Protein AF-A0A3C1CF99-F1 (afdb_monomer_lite)

Sequence (96 aa):
PGDLVLETPATLTTAAPYELSERLRASVVVLGPLLARAGEAAIPLPGGDDFGSRPIDIHLNGLGSMGVEFATVHGNVEGRVPGSPPRLVGSRLVLE

Structure (mmCIF, N/CA/C/O backbone):
data_AF-A0A3C1CF99-F1
#
_entry.id   AF-A0A3C1CF99-F1
#
loop_
_atom_site.group_PDB
_atom_site.id
_atom_site.type_symbol
_atom_site.label_atom_id
_atom_site.label_alt_id
_atom_site.label_comp_id
_atom_site.label_asym_id
_atom_site.label_entity_id
_atom_site.label_seq_id
_atom_site.pdbx_PDB_ins_code
_atom_site.Cartn_x
_atom_site.Cartn_y
_atom_site.Cartn_z
_atom_site.occupancy
_atom_site.B_iso_or_equiv
_atom_site.auth_seq_id
_atom_site.auth_comp_id
_atom_site.auth_asym_id
_atom_site.auth_atom_id
_atom_site.pdbx_PDB_model_num
ATOM 1 N N . PRO A 1 1 ? -11.913 -4.062 35.761 1.00 65.00 1 PRO A N 1
ATOM 2 C CA . PRO A 1 1 ? -11.846 -4.213 34.286 1.00 65.00 1 PRO A CA 1
ATOM 3 C C . PRO A 1 1 ? -12.611 -3.060 33.629 1.00 65.00 1 PRO A C 1
ATOM 5 O O . PRO A 1 1 ? -13.708 -2.762 34.085 1.00 65.00 1 PRO A O 1
ATOM 8 N N . GLY A 1 2 ? -12.002 -2.362 32.670 1.00 83.94 2 GLY A N 1
ATOM 9 C CA . GLY A 1 2 ? -12.639 -1.256 31.947 1.00 83.94 2 GLY A CA 1
ATOM 10 C C . GLY A 1 2 ? -12.971 -1.664 30.516 1.00 83.94 2 GLY A C 1
ATOM 11 O O . GLY A 1 2 ? -12.279 -2.514 29.954 1.00 83.94 2 GLY A O 1
ATOM 12 N N . ASP A 1 3 ? -14.006 -1.053 29.951 1.00 89.38 3 ASP A N 1
ATOM 13 C CA . ASP A 1 3 ? -14.387 -1.248 28.554 1.00 89.38 3 ASP A CA 1
ATOM 14 C C . ASP A 1 3 ? -13.555 -0.333 27.643 1.00 89.38 3 ASP A C 1
ATOM 16 O O . ASP A 1 3 ? -13.290 0.824 27.979 1.00 89.38 3 ASP A O 1
ATOM 20 N N . LEU A 1 4 ? -13.149 -0.850 26.479 1.00 91.12 4 LEU A N 1
ATOM 21 C CA . LEU A 1 4 ? -12.524 -0.084 25.399 1.00 91.12 4 LEU A CA 1
ATOM 22 C C . LEU A 1 4 ? -13.484 -0.039 24.210 1.00 91.12 4 LEU A C 1
ATOM 24 O O . LEU A 1 4 ? -13.802 -1.075 23.628 1.00 91.12 4 LEU A O 1
ATOM 28 N N . VAL A 1 5 ? -13.905 1.164 23.830 1.00 91.62 5 VAL A N 1
ATOM 29 C CA . VAL A 1 5 ? -14.706 1.403 22.625 1.00 91.62 5 VAL A CA 1
ATOM 30 C C . VAL A 1 5 ? -13.783 1.909 21.521 1.00 91.62 5 VAL A C 1
ATOM 32 O O . VAL A 1 5 ? -13.046 2.873 21.717 1.00 91.62 5 VAL A O 1
ATOM 35 N N . LEU A 1 6 ? -13.817 1.247 20.364 1.00 91.00 6 LEU A N 1
ATOM 36 C CA . LEU A 1 6 ? -13.088 1.652 19.164 1.00 91.00 6 LEU A CA 1
ATOM 37 C C . LEU A 1 6 ? -14.086 2.137 18.116 1.00 91.00 6 LEU A C 1
ATOM 39 O O . LEU A 1 6 ? -14.935 1.372 17.660 1.00 91.00 6 LEU A O 1
ATOM 43 N N . GLU A 1 7 ? -13.962 3.395 17.709 1.00 90.62 7 GLU A N 1
ATOM 44 C CA . GLU A 1 7 ? -14.767 3.966 16.633 1.00 90.62 7 GLU A CA 1
ATOM 45 C C . GLU A 1 7 ? -13.979 3.967 15.328 1.00 90.62 7 GLU A C 1
ATOM 47 O O . GLU A 1 7 ? -12.814 4.362 15.276 1.00 90.62 7 GLU A O 1
ATOM 52 N N . THR A 1 8 ? -14.626 3.518 14.254 1.00 88.06 8 THR A N 1
ATOM 53 C CA . THR A 1 8 ? -14.029 3.526 12.919 1.00 88.06 8 THR A CA 1
ATOM 54 C C . THR A 1 8 ? -14.734 4.587 12.076 1.00 88.06 8 THR A C 1
ATOM 56 O O . THR A 1 8 ? -15.949 4.494 11.904 1.00 88.06 8 THR A O 1
ATOM 59 N N . PRO A 1 9 ? -14.023 5.587 11.528 1.00 89.69 9 PRO A N 1
ATOM 60 C CA . PRO A 1 9 ? -14.663 6.655 10.766 1.00 89.69 9 PRO A CA 1
ATOM 61 C C . PRO A 1 9 ? -15.250 6.107 9.462 1.00 89.69 9 PRO A C 1
ATOM 63 O O . PRO A 1 9 ? -14.674 5.194 8.872 1.00 89.69 9 PRO A O 1
ATOM 66 N N . ALA A 1 10 ? -16.371 6.663 8.993 1.00 88.81 10 ALA A N 1
ATOM 67 C CA . ALA A 1 10 ? -17.008 6.240 7.739 1.00 88.81 10 ALA A CA 1
ATOM 68 C C . ALA A 1 10 ? -16.091 6.460 6.521 1.00 88.81 10 ALA A C 1
ATOM 70 O O . ALA A 1 10 ? -15.992 5.594 5.652 1.00 88.81 10 ALA A O 1
ATOM 71 N N . THR A 1 11 ? -15.367 7.580 6.520 1.00 89.00 11 THR A N 1
ATOM 72 C CA . THR A 1 11 ? -14.391 7.960 5.493 1.00 89.00 11 THR A CA 1
ATOM 73 C C . THR A 1 11 ? -12.981 7.860 6.059 1.00 89.00 11 THR A C 1
ATOM 75 O O . THR A 1 11 ? -12.742 8.226 7.209 1.00 89.00 11 THR A O 1
ATOM 78 N N . LEU A 1 12 ? -12.040 7.379 5.249 1.00 92.19 12 LEU A N 1
ATOM 79 C CA . LEU A 1 12 ? -10.631 7.272 5.613 1.00 92.19 12 LEU A CA 1
ATOM 80 C C . LEU A 1 12 ? -9.772 8.233 4.803 1.00 92.19 12 LEU A C 1
ATOM 82 O O . LEU A 1 12 ? -10.020 8.447 3.620 1.00 92.19 12 LEU A O 1
ATOM 86 N N . THR A 1 13 ? -8.699 8.716 5.425 1.00 94.31 13 THR A N 1
ATOM 87 C CA . THR A 1 13 ? -7.550 9.242 4.689 1.00 94.31 13 THR A CA 1
ATOM 88 C C . THR A 1 13 ? -6.770 8.063 4.117 1.00 94.31 13 THR A C 1
ATOM 90 O O . THR A 1 13 ? -6.312 7.198 4.862 1.00 94.31 13 THR A O 1
ATOM 93 N N . THR A 1 14 ? -6.632 8.022 2.796 1.00 96.00 14 THR A N 1
ATOM 94 C CA . THR A 1 14 ? -5.969 6.931 2.063 1.00 96.00 14 THR A CA 1
ATOM 95 C C . THR A 1 14 ? -4.491 7.207 1.793 1.00 96.00 14 THR A C 1
ATOM 97 O O . THR A 1 14 ? -3.764 6.307 1.380 1.00 96.00 14 THR A O 1
ATOM 100 N N . ALA A 1 15 ? -4.024 8.425 2.078 1.00 96.12 15 ALA A N 1
ATOM 101 C CA . ALA A 1 15 ? -2.620 8.804 2.013 1.00 96.12 15 ALA A CA 1
ATOM 102 C C . ALA A 1 15 ? -1.946 8.664 3.387 1.00 96.12 15 ALA A C 1
ATOM 104 O O . ALA A 1 15 ? -2.325 9.338 4.349 1.00 96.12 15 ALA A O 1
ATOM 105 N N . ALA A 1 16 ? -0.932 7.805 3.482 1.00 93.75 16 ALA A N 1
ATOM 106 C CA . ALA A 1 16 ? -0.111 7.685 4.677 1.00 93.75 16 ALA A CA 1
ATOM 107 C C . ALA A 1 16 ? 0.786 8.932 4.832 1.00 93.75 16 ALA A C 1
ATOM 109 O O . ALA A 1 16 ? 1.449 9.329 3.869 1.00 93.75 16 ALA A O 1
ATOM 110 N N . PRO A 1 17 ? 0.851 9.555 6.024 1.00 93.44 17 PRO A N 1
ATOM 111 C CA . PRO A 1 17 ? 1.685 10.732 6.240 1.0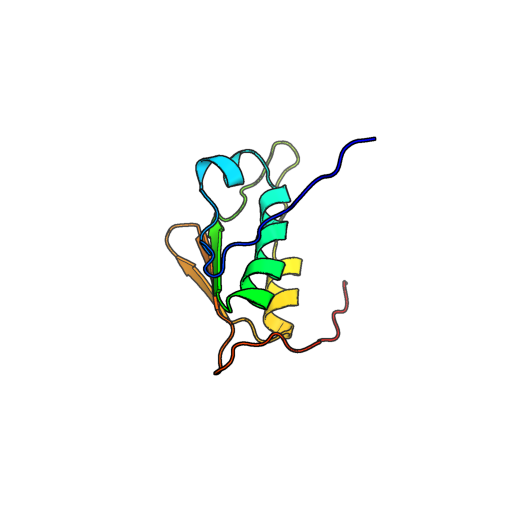0 93.44 17 PRO A CA 1
ATOM 112 C C . PRO A 1 17 ? 3.168 10.433 6.012 1.00 93.44 17 PRO A C 1
ATOM 114 O O . PRO A 1 17 ? 3.697 9.456 6.552 1.00 93.44 17 PRO A O 1
ATOM 117 N N . TYR A 1 18 ? 3.845 11.305 5.261 1.00 91.00 18 TYR A N 1
ATOM 118 C CA . TYR A 1 18 ? 5.262 11.151 4.927 1.00 91.00 18 TYR A CA 1
ATOM 119 C C . TYR A 1 18 ? 6.151 11.040 6.172 1.00 91.00 18 TYR A C 1
ATOM 121 O O . TYR A 1 18 ? 6.833 10.033 6.350 1.00 91.00 18 TYR A O 1
ATOM 129 N N . GLU A 1 19 ? 6.038 12.005 7.090 1.00 91.44 19 GLU A N 1
ATOM 130 C CA . GLU A 1 19 ? 6.871 12.086 8.300 1.00 91.44 19 GLU A CA 1
ATOM 131 C C . GLU A 1 19 ? 6.744 10.868 9.227 1.00 91.44 19 GLU A C 1
ATOM 133 O O . GLU A 1 19 ? 7.663 10.546 9.977 1.00 91.44 19 GLU A O 1
ATOM 138 N N . LEU A 1 20 ? 5.591 10.190 9.215 1.00 91.38 20 LEU A N 1
ATOM 139 C CA . LEU A 1 20 ? 5.378 8.983 10.017 1.00 91.38 20 LEU A CA 1
ATOM 140 C C . LEU A 1 20 ? 5.886 7.737 9.291 1.00 91.38 20 LEU A C 1
ATOM 142 O O . LEU A 1 20 ? 6.452 6.841 9.917 1.00 91.38 20 LEU A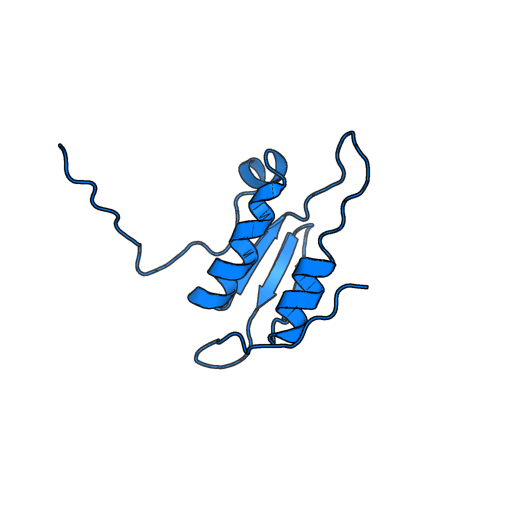 O 1
ATOM 146 N N . SER A 1 21 ? 5.698 7.690 7.974 1.00 90.00 21 SER A N 1
ATOM 147 C CA . SER A 1 21 ? 6.074 6.538 7.158 1.00 90.00 21 SER A CA 1
ATOM 148 C C . SER A 1 21 ? 7.591 6.416 7.004 1.00 90.00 21 SER A C 1
ATOM 150 O O . SER A 1 21 ? 8.112 5.304 7.041 1.00 90.00 21 SER A O 1
ATOM 152 N N . GLU A 1 22 ? 8.312 7.541 6.913 1.00 86.62 22 GLU A N 1
ATOM 153 C CA . GLU A 1 22 ? 9.781 7.548 6.828 1.00 86.62 22 GLU A CA 1
ATOM 154 C C . GLU A 1 22 ? 10.451 7.054 8.121 1.00 86.62 22 GLU A C 1
ATOM 156 O O . GLU A 1 22 ? 11.506 6.426 8.078 1.00 86.62 22 GLU A O 1
ATOM 161 N N . ARG A 1 23 ? 9.818 7.281 9.281 1.00 89.25 23 ARG A N 1
ATOM 162 C CA . ARG A 1 23 ? 10.353 6.874 10.593 1.00 89.25 23 ARG A CA 1
ATOM 163 C C . ARG A 1 23 ? 10.167 5.391 10.878 1.00 89.25 23 ARG A C 1
ATOM 165 O O . ARG A 1 23 ? 10.901 4.822 11.681 1.00 89.25 23 ARG A O 1
ATOM 172 N N . LEU A 1 24 ? 9.164 4.769 10.261 1.00 90.06 24 LEU A N 1
ATOM 173 C CA . LEU A 1 24 ? 8.829 3.372 10.481 1.00 90.06 24 LEU A CA 1
ATOM 174 C C . LEU A 1 24 ? 8.558 2.690 9.148 1.00 90.06 24 LEU A C 1
ATOM 176 O O . LEU A 1 24 ? 7.454 2.751 8.617 1.00 90.06 24 LEU A O 1
ATOM 180 N N . ARG A 1 25 ? 9.539 1.930 8.661 1.00 88.62 25 ARG A N 1
ATOM 181 C CA . ARG A 1 25 ? 9.416 1.144 7.425 1.00 88.62 25 ARG A CA 1
ATOM 182 C C . ARG A 1 25 ? 8.216 0.185 7.423 1.00 88.62 25 ARG A C 1
ATOM 184 O O . ARG A 1 25 ? 7.635 -0.074 6.373 1.00 88.62 25 ARG A O 1
ATOM 191 N N . ALA A 1 26 ? 7.824 -0.321 8.593 1.00 91.56 26 ALA A N 1
ATOM 192 C CA . ALA A 1 26 ? 6.642 -1.169 8.742 1.00 91.56 26 ALA A CA 1
ATOM 193 C C . ALA A 1 26 ? 5.325 -0.444 8.401 1.00 91.56 26 ALA A C 1
ATOM 195 O O . ALA A 1 26 ? 4.307 -1.106 8.255 1.00 91.56 26 ALA A O 1
ATOM 196 N N . SER A 1 27 ? 5.327 0.879 8.212 1.00 93.25 27 SER A N 1
ATOM 197 C CA . SER A 1 27 ? 4.174 1.646 7.722 1.00 93.25 27 SER A CA 1
ATOM 198 C C . SER A 1 27 ? 3.594 1.102 6.413 1.00 93.25 27 SER A C 1
ATOM 200 O O . SER A 1 27 ? 2.389 1.211 6.215 1.00 93.25 27 SER A O 1
ATOM 202 N N . VAL A 1 28 ? 4.388 0.411 5.579 1.00 93.62 28 VAL A N 1
ATOM 203 C CA . VAL A 1 28 ? 3.918 -0.268 4.354 1.00 93.62 28 VAL A CA 1
ATOM 204 C C . VAL A 1 28 ? 2.714 -1.197 4.590 1.00 93.62 28 VAL A C 1
ATOM 206 O O . VAL A 1 28 ? 1.907 -1.399 3.684 1.00 93.62 28 VAL A O 1
ATOM 209 N N . VAL A 1 29 ? 2.529 -1.726 5.809 1.00 94.81 29 VAL A N 1
ATOM 210 C CA . VAL A 1 29 ? 1.414 -2.630 6.147 1.00 94.81 29 VAL A CA 1
ATOM 211 C C . VAL A 1 29 ? 0.035 -1.993 5.976 1.00 94.81 29 VAL A C 1
ATOM 213 O O . VAL A 1 29 ? -0.938 -2.723 5.805 1.00 94.81 29 VAL A O 1
ATOM 216 N N . VAL A 1 30 ? -0.073 -0.658 5.991 1.00 95.38 30 VAL A N 1
ATOM 217 C CA . VAL A 1 30 ? -1.363 0.033 5.810 1.00 95.38 30 VAL A CA 1
ATOM 218 C C . VAL A 1 30 ? -1.864 -0.019 4.366 1.00 95.38 30 VAL A C 1
ATOM 220 O O . VAL A 1 30 ? -3.063 0.135 4.141 1.00 95.38 30 VAL A O 1
ATOM 223 N N . LEU A 1 31 ? -0.983 -0.297 3.396 1.00 96.38 31 LEU A N 1
ATOM 224 C CA . LEU A 1 31 ? -1.317 -0.346 1.972 1.00 96.38 31 LEU A CA 1
ATOM 225 C C . LEU A 1 31 ? -2.450 -1.342 1.683 1.00 96.38 31 LEU A C 1
ATOM 227 O O . LEU A 1 31 ? -3.450 -0.988 1.065 1.00 96.38 31 LEU A O 1
ATOM 231 N N . GLY A 1 32 ? -2.322 -2.576 2.180 1.00 96.31 32 GLY A N 1
ATOM 232 C CA . GLY A 1 32 ? -3.303 -3.641 1.953 1.00 96.31 32 GLY A CA 1
ATOM 233 C C . GLY A 1 32 ? -4.699 -3.315 2.506 1.00 96.31 32 GLY A C 1
ATOM 234 O O . GLY A 1 32 ? -5.661 -3.325 1.738 1.00 96.31 32 GLY A O 1
ATOM 235 N N . PRO A 1 33 ? -4.844 -2.998 3.809 1.00 95.69 33 PRO A N 1
ATOM 236 C CA . PRO A 1 33 ? -6.130 -2.637 4.403 1.00 95.69 33 PRO A CA 1
ATOM 237 C C . PRO A 1 33 ? -6.793 -1.410 3.765 1.00 95.69 33 PRO A C 1
ATOM 239 O O . PRO A 1 33 ? -8.011 -1.416 3.589 1.00 95.69 33 PRO A O 1
ATOM 242 N N . LEU A 1 34 ? -6.024 -0.377 3.394 1.00 96.69 34 LEU A N 1
ATOM 243 C CA . LEU A 1 34 ? -6.569 0.806 2.720 1.00 96.69 34 LEU A CA 1
ATOM 244 C C . LEU A 1 34 ? -7.097 0.459 1.324 1.00 96.69 34 LEU A C 1
ATOM 246 O O . LEU A 1 34 ? -8.237 0.797 1.016 1.00 96.69 34 LEU A O 1
ATOM 250 N N . LEU A 1 35 ? -6.346 -0.305 0.527 1.00 97.75 35 LEU A N 1
ATOM 251 C CA . LEU A 1 35 ? -6.810 -0.781 -0.781 1.00 97.75 35 LEU A CA 1
ATOM 252 C C . LEU A 1 35 ? -8.050 -1.670 -0.666 1.00 97.75 35 LEU A C 1
ATOM 254 O O . LEU A 1 35 ? -9.002 -1.507 -1.423 1.00 97.75 35 LEU A O 1
ATOM 258 N N . ALA A 1 36 ? -8.068 -2.585 0.302 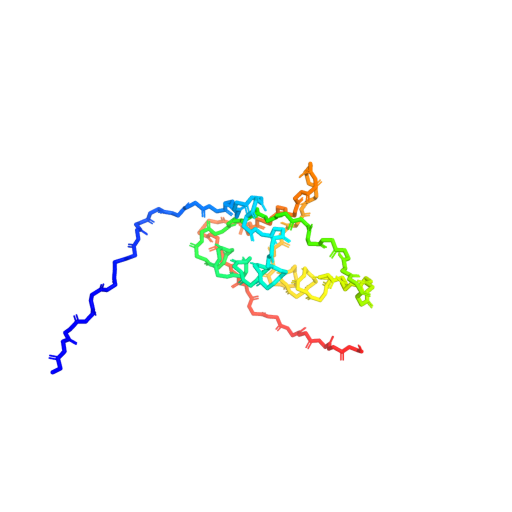1.00 96.12 36 ALA A N 1
ATOM 259 C CA . ALA A 1 36 ? -9.193 -3.491 0.511 1.00 96.12 36 ALA A CA 1
ATOM 260 C C . ALA A 1 36 ? -10.472 -2.760 0.945 1.00 96.12 36 ALA A C 1
ATOM 262 O O . ALA A 1 36 ? -11.568 -3.170 0.568 1.00 96.12 36 ALA A O 1
ATOM 263 N N . ARG A 1 37 ? -10.338 -1.705 1.759 1.00 94.25 37 ARG A N 1
ATOM 264 C CA . ARG A 1 37 ? -11.473 -0.993 2.357 1.00 94.25 37 ARG A CA 1
ATOM 265 C C . ARG A 1 37 ? -11.936 0.215 1.545 1.00 94.25 37 ARG A C 1
ATOM 267 O O . ARG A 1 37 ? -13.138 0.434 1.438 1.00 94.25 37 ARG A O 1
ATOM 274 N N . ALA A 1 38 ? -11.003 1.021 1.051 1.00 95.38 38 ALA A N 1
ATOM 275 C CA . ALA A 1 38 ? -11.272 2.287 0.374 1.00 95.38 38 ALA A CA 1
ATOM 276 C C . ALA A 1 38 ? -11.064 2.212 -1.148 1.00 95.38 38 ALA A C 1
ATOM 278 O O . ALA A 1 38 ? -11.488 3.116 -1.859 1.00 95.38 38 ALA A O 1
ATOM 279 N N . GLY A 1 39 ? -10.436 1.147 -1.660 1.00 97.06 39 GLY A N 1
ATOM 280 C CA . GLY A 1 39 ? -10.157 0.982 -3.089 1.00 97.06 39 GLY A CA 1
ATOM 281 C C . GLY A 1 39 ? -8.974 1.801 -3.601 1.00 97.06 39 GLY A C 1
ATOM 282 O O . GLY A 1 39 ? -8.605 1.668 -4.762 1.00 97.06 39 GLY A O 1
ATOM 283 N N . GLU A 1 40 ? -8.356 2.622 -2.759 1.00 97.56 40 GLU A N 1
ATOM 284 C CA . GLU A 1 40 ? -7.175 3.406 -3.102 1.00 97.56 40 GLU A CA 1
ATOM 285 C C . GLU A 1 40 ? -6.296 3.634 -1.873 1.00 97.56 40 GLU A C 1
ATOM 287 O O . GLU A 1 40 ? -6.771 3.625 -0.733 1.00 97.56 40 GLU A O 1
ATOM 292 N N . ALA A 1 41 ? -5.001 3.806 -2.111 1.00 97.75 41 ALA A N 1
ATOM 293 C CA . ALA A 1 41 ? -4.020 4.094 -1.079 1.00 97.75 41 ALA A CA 1
ATOM 294 C C . ALA A 1 41 ? -2.798 4.787 -1.685 1.00 97.75 41 ALA A C 1
ATOM 296 O O . ALA A 1 41 ? -2.356 4.418 -2.769 1.00 97.75 41 ALA A O 1
ATOM 297 N N . ALA A 1 42 ? -2.218 5.736 -0.959 1.00 97.19 42 ALA A N 1
ATOM 298 C CA . ALA A 1 42 ? -0.951 6.363 -1.308 1.00 97.19 42 ALA A CA 1
ATOM 299 C C . ALA A 1 42 ? 0.009 6.233 -0.126 1.00 97.19 42 ALA A C 1
ATOM 301 O O . ALA A 1 42 ? -0.310 6.655 0.986 1.00 97.19 42 ALA A O 1
ATOM 302 N N . ILE A 1 43 ? 1.180 5.646 -0.348 1.00 95.38 43 ILE A N 1
ATOM 303 C CA . ILE A 1 43 ? 2.224 5.545 0.674 1.00 95.38 43 ILE A CA 1
ATOM 304 C C . ILE A 1 43 ? 3.549 6.072 0.121 1.00 95.38 43 ILE A C 1
ATOM 306 O O . ILE A 1 43 ? 3.853 5.828 -1.046 1.00 95.38 43 ILE A O 1
ATOM 310 N N . PRO A 1 44 ? 4.374 6.752 0.926 1.00 93.75 44 PRO A N 1
ATOM 311 C CA . PRO A 1 44 ? 5.752 7.039 0.548 1.00 93.75 44 PRO A CA 1
ATOM 312 C C . PRO A 1 44 ? 6.518 5.750 0.263 1.00 93.75 44 PRO A C 1
ATOM 314 O O . PRO A 1 44 ? 6.368 4.768 0.995 1.00 93.75 44 PRO A O 1
ATOM 317 N N . LEU A 1 45 ? 7.357 5.747 -0.775 1.00 88.94 45 LEU A N 1
ATOM 318 C CA . LEU A 1 45 ? 8.279 4.642 -1.015 1.00 88.94 45 LEU A CA 1
ATOM 319 C C . LEU A 1 45 ? 9.252 4.544 0.162 1.00 88.94 45 LEU A C 1
ATOM 321 O O . LEU A 1 45 ? 10.025 5.479 0.387 1.00 88.94 45 LEU A O 1
ATOM 325 N N . PRO A 1 46 ? 9.260 3.428 0.912 1.00 83.81 46 PRO A N 1
ATOM 326 C CA . PRO A 1 46 ? 10.240 3.261 1.962 1.00 83.81 46 PRO A CA 1
ATOM 327 C C . PRO A 1 46 ? 11.623 3.130 1.320 1.00 83.81 46 PRO A C 1
ATOM 329 O O . PRO A 1 46 ? 11.857 2.249 0.489 1.00 83.81 46 PRO A O 1
ATOM 332 N N . GLY A 1 47 ? 12.535 4.014 1.718 1.00 78.50 47 GLY A N 1
ATOM 333 C CA . GLY A 1 47 ? 13.930 3.972 1.297 1.00 78.50 47 GLY A CA 1
ATOM 334 C C . GLY A 1 47 ? 14.691 2.753 1.837 1.00 78.50 47 GLY A C 1
ATOM 335 O O . GLY A 1 47 ? 14.135 1.853 2.484 1.00 78.50 47 GLY A O 1
ATOM 336 N N . GLY A 1 48 ? 15.996 2.736 1.564 1.00 73.12 48 GLY A N 1
ATOM 337 C CA . GLY A 1 48 ? 16.935 1.843 2.244 1.00 73.12 48 GLY A CA 1
ATOM 338 C C . GLY A 1 48 ? 17.146 2.256 3.701 1.00 73.12 48 GLY A C 1
ATOM 339 O O . GLY A 1 48 ? 16.780 3.358 4.104 1.00 73.12 48 GLY A O 1
ATOM 340 N N . ASP A 1 49 ? 17.731 1.365 4.488 1.00 75.75 49 ASP A N 1
ATOM 341 C CA . ASP A 1 49 ? 18.198 1.668 5.840 1.00 75.75 49 ASP A CA 1
ATOM 342 C C . ASP A 1 49 ? 19.652 1.216 6.026 1.00 75.75 49 ASP A C 1
ATOM 344 O O . ASP A 1 49 ? 20.298 0.795 5.066 1.00 75.75 49 ASP A O 1
ATOM 348 N N . ASP A 1 50 ? 20.159 1.273 7.258 1.00 81.12 50 ASP A N 1
ATOM 349 C CA . ASP A 1 50 ? 21.539 0.898 7.595 1.00 81.12 50 ASP A CA 1
ATOM 350 C C . ASP A 1 50 ? 21.902 -0.552 7.221 1.00 81.12 50 ASP A C 1
ATOM 352 O O . ASP A 1 50 ? 23.078 -0.882 7.076 1.00 81.12 50 ASP A O 1
ATOM 356 N N . PHE A 1 51 ? 20.906 -1.425 7.032 1.00 76.50 51 PHE A N 1
ATOM 357 C CA . PHE A 1 51 ? 21.102 -2.811 6.602 1.00 76.50 51 PHE A CA 1
ATOM 358 C C . PHE A 1 51 ? 21.091 -2.981 5.074 1.00 76.50 51 PHE A C 1
ATOM 360 O O . PHE A 1 51 ? 21.411 -4.063 4.581 1.00 76.50 51 PHE A O 1
ATOM 367 N N . GLY A 1 52 ? 20.738 -1.938 4.318 1.00 82.31 52 GLY A N 1
ATOM 368 C CA . GLY A 1 52 ? 20.750 -1.914 2.858 1.00 82.31 52 GLY A CA 1
ATOM 369 C C . GLY A 1 52 ? 19.373 -1.729 2.222 1.00 82.31 52 GLY A C 1
ATOM 370 O O . GLY A 1 52 ? 18.417 -1.231 2.825 1.00 82.31 52 GLY A O 1
ATOM 371 N N . SER A 1 53 ? 19.269 -2.102 0.945 1.00 85.44 53 SER A N 1
ATOM 372 C CA . SER A 1 53 ? 18.005 -2.043 0.22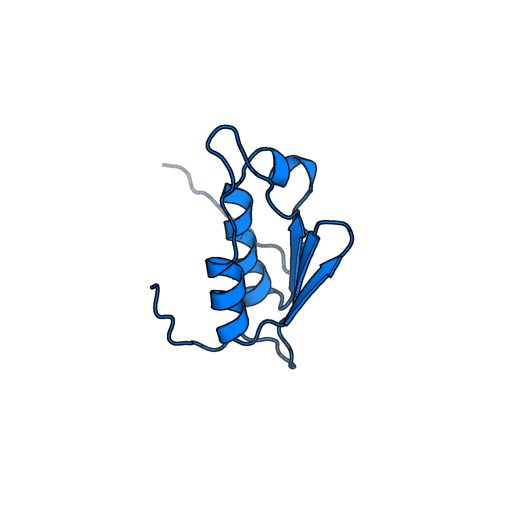1 1.00 85.44 53 SER A CA 1
ATOM 373 C C . SER A 1 53 ? 17.098 -3.188 0.657 1.00 85.44 53 SER A C 1
ATOM 375 O O . SER A 1 53 ? 17.446 -4.364 0.611 1.00 85.44 53 SER A O 1
ATOM 377 N N . ARG A 1 54 ? 15.881 -2.833 1.055 1.00 88.38 54 ARG A N 1
ATOM 378 C CA . ARG A 1 54 ? 14.788 -3.783 1.212 1.00 88.38 54 ARG A CA 1
ATOM 379 C C . ARG A 1 54 ? 13.693 -3.307 0.268 1.00 88.38 54 ARG A C 1
ATOM 381 O O . ARG A 1 54 ? 13.073 -2.278 0.538 1.00 88.38 54 ARG A O 1
ATOM 388 N N . PRO A 1 55 ? 13.504 -3.933 -0.893 1.00 89.62 55 PRO A N 1
ATOM 389 C CA . PRO A 1 55 ? 12.409 -3.556 -1.771 1.00 89.62 55 PRO A CA 1
ATOM 390 C C . PRO A 1 55 ? 11.064 -3.954 -1.143 1.00 89.62 55 PRO A C 1
ATOM 392 O O . PRO A 1 55 ? 11.007 -4.685 -0.152 1.00 89.62 55 PRO A O 1
ATOM 395 N N . ILE A 1 56 ? 9.979 -3.393 -1.670 1.00 92.19 56 ILE A N 1
ATOM 396 C CA . ILE A 1 56 ? 8.598 -3.771 -1.318 1.00 92.19 56 ILE A CA 1
ATOM 397 C C . ILE A 1 56 ? 7.878 -4.418 -2.506 1.00 92.19 56 ILE A C 1
ATOM 399 O O . ILE A 1 56 ? 6.657 -4.520 -2.526 1.00 92.19 56 ILE A O 1
ATOM 403 N N . ASP A 1 57 ? 8.644 -4.845 -3.500 1.00 91.88 57 ASP A N 1
ATOM 404 C CA . ASP A 1 57 ? 8.207 -5.497 -4.729 1.00 91.88 57 ASP A CA 1
ATOM 405 C C . ASP A 1 57 ? 7.291 -6.694 -4.465 1.00 91.88 57 ASP A C 1
ATOM 407 O O . ASP A 1 57 ? 6.257 -6.801 -5.111 1.00 91.88 57 ASP A O 1
ATOM 411 N N . ILE A 1 58 ? 7.577 -7.526 -3.459 1.00 92.94 58 ILE A N 1
ATOM 412 C CA . ILE A 1 58 ? 6.688 -8.639 -3.080 1.00 92.94 58 ILE A CA 1
ATOM 413 C C . ILE A 1 58 ? 5.293 -8.128 -2.684 1.00 92.94 58 ILE A C 1
ATOM 415 O O . ILE A 1 58 ? 4.286 -8.729 -3.061 1.00 92.94 58 ILE A O 1
ATOM 419 N N . HIS A 1 59 ? 5.204 -7.000 -1.970 1.00 93.88 59 HIS A N 1
ATOM 420 C CA . HIS A 1 59 ? 3.917 -6.397 -1.615 1.00 93.88 59 HIS A CA 1
ATOM 421 C C . HIS A 1 59 ? 3.192 -5.860 -2.854 1.00 93.88 59 HIS A C 1
ATOM 423 O O . HIS A 1 59 ? 1.994 -6.101 -3.006 1.00 93.88 59 HIS A O 1
ATOM 429 N N . LEU A 1 60 ? 3.910 -5.161 -3.740 1.00 95.44 60 LEU A N 1
ATOM 430 C CA . LEU A 1 60 ? 3.334 -4.568 -4.951 1.00 95.44 60 LEU A CA 1
ATOM 431 C C . LEU A 1 60 ? 2.885 -5.639 -5.946 1.00 95.44 60 LEU A C 1
ATOM 433 O O . LEU A 1 60 ? 1.758 -5.595 -6.422 1.00 95.44 60 LEU A O 1
ATOM 437 N N . ASN A 1 61 ? 3.718 -6.643 -6.206 1.00 95.25 61 ASN A N 1
ATOM 438 C CA . ASN A 1 61 ? 3.390 -7.776 -7.069 1.00 95.25 61 ASN A CA 1
ATOM 439 C C . ASN A 1 61 ? 2.233 -8.588 -6.479 1.00 95.25 61 ASN A C 1
ATOM 441 O O . ASN A 1 61 ? 1.309 -8.976 -7.195 1.00 95.25 61 ASN A O 1
ATOM 445 N N . GLY A 1 62 ? 2.254 -8.793 -5.159 1.00 95.94 62 GLY A N 1
ATOM 446 C CA . GLY A 1 62 ? 1.194 -9.468 -4.428 1.00 95.94 62 GLY A CA 1
ATOM 447 C C . GLY A 1 62 ? -0.158 -8.799 -4.625 1.00 95.94 62 GLY A C 1
ATOM 448 O O . GLY A 1 62 ? -1.088 -9.407 -5.148 1.00 95.94 62 GLY A O 1
ATOM 449 N N . LEU A 1 63 ? -0.248 -7.521 -4.279 1.00 97.06 63 LEU A N 1
ATOM 450 C CA . LEU A 1 63 ? -1.470 -6.733 -4.420 1.00 97.06 63 LEU A CA 1
ATOM 451 C C . LEU A 1 63 ? -1.853 -6.502 -5.891 1.00 97.06 63 LEU A C 1
ATOM 453 O O . LEU A 1 63 ? -3.034 -6.538 -6.228 1.00 97.06 63 LEU A O 1
ATOM 457 N N . GLY A 1 64 ? -0.876 -6.352 -6.785 1.0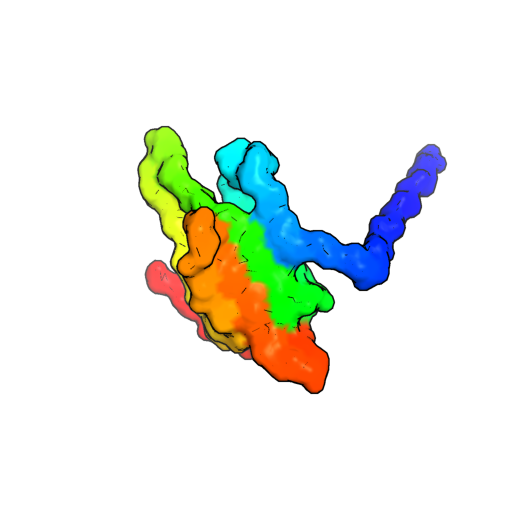0 96.94 64 GLY A N 1
ATOM 458 C CA . GLY A 1 64 ? -1.100 -6.233 -8.225 1.00 96.94 64 GLY A CA 1
ATOM 459 C C . GLY A 1 64 ? -1.778 -7.473 -8.802 1.00 96.94 64 GLY A C 1
ATOM 460 O O . GLY A 1 64 ? -2.761 -7.367 -9.531 1.00 96.94 64 GLY A O 1
ATOM 461 N N . SER A 1 65 ? -1.354 -8.667 -8.373 1.00 96.69 65 SER A N 1
ATOM 462 C CA . SER A 1 65 ? -2.017 -9.926 -8.745 1.00 96.69 65 SER A CA 1
ATOM 463 C C . SER A 1 65 ? -3.459 -10.041 -8.227 1.00 96.69 65 SER A C 1
ATOM 465 O O . SER A 1 65 ? -4.235 -10.838 -8.750 1.00 96.69 65 SER A O 1
ATOM 467 N N . MET A 1 66 ? -3.827 -9.235 -7.224 1.00 97.19 66 MET A N 1
ATOM 468 C CA . MET A 1 66 ? -5.185 -9.133 -6.679 1.00 97.19 66 MET A CA 1
ATOM 469 C C . MET A 1 66 ? -6.038 -8.064 -7.383 1.00 97.19 66 MET A C 1
ATOM 471 O O . MET A 1 66 ? -7.168 -7.809 -6.958 1.00 97.19 66 MET A O 1
ATOM 475 N N . GLY A 1 67 ? -5.518 -7.453 -8.455 1.00 97.06 67 GLY A N 1
ATOM 476 C CA . GLY A 1 67 ? -6.215 -6.472 -9.288 1.00 97.06 67 GLY A CA 1
ATOM 477 C C . GLY A 1 67 ? -5.896 -5.012 -8.970 1.00 97.06 67 GLY A C 1
ATOM 478 O O . GLY A 1 67 ? -6.650 -4.142 -9.387 1.00 97.06 67 GLY A O 1
ATOM 479 N N . VAL A 1 68 ? -4.829 -4.721 -8.221 1.00 98.31 68 VAL A N 1
ATOM 480 C CA . VAL A 1 68 ? -4.413 -3.336 -7.940 1.00 98.31 68 VAL A CA 1
ATOM 481 C C . VAL A 1 68 ? -3.554 -2.796 -9.080 1.00 98.31 68 VAL A C 1
ATOM 483 O O . VAL A 1 68 ? -2.587 -3.429 -9.498 1.00 98.31 68 VAL A O 1
ATOM 486 N N . GLU A 1 69 ? -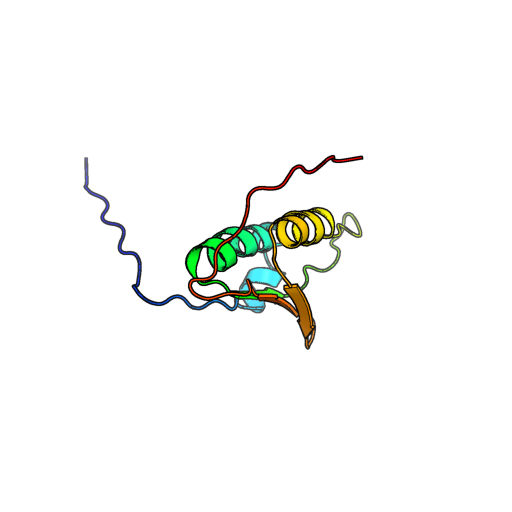3.860 -1.589 -9.535 1.00 98.25 69 GLU A N 1
ATOM 487 C CA . GLU A 1 69 ? -3.007 -0.811 -10.428 1.00 98.25 69 GLU A CA 1
ATOM 488 C C . GLU A 1 69 ? -2.130 0.121 -9.592 1.00 98.25 69 GLU A C 1
ATOM 490 O O . GLU A 1 69 ? -2.642 0.861 -8.749 1.00 98.25 69 GLU A O 1
ATOM 495 N N . PHE A 1 70 ? -0.814 0.078 -9.812 1.00 98.06 70 PHE A N 1
ATOM 496 C CA . PHE A 1 70 ? 0.149 0.917 -9.101 1.00 98.06 70 PHE A CA 1
ATOM 497 C C . PHE A 1 70 ? 0.794 1.951 -10.022 1.00 98.06 70 PHE A C 1
ATOM 499 O O . PHE A 1 70 ? 1.158 1.648 -11.158 1.00 98.06 70 PHE A O 1
ATOM 506 N N . ALA A 1 71 ? 1.010 3.150 -9.490 1.00 97.12 71 ALA A N 1
ATOM 507 C CA . ALA A 1 71 ? 1.811 4.203 -10.094 1.00 97.12 71 ALA A CA 1
ATOM 508 C C . ALA A 1 71 ? 2.786 4.781 -9.064 1.00 97.12 71 ALA A C 1
ATOM 510 O O . ALA A 1 71 ? 2.495 4.819 -7.868 1.00 97.12 71 ALA A O 1
ATOM 511 N N . THR A 1 72 ? 3.936 5.262 -9.534 1.00 94.31 72 THR A N 1
ATOM 512 C CA . THR A 1 72 ? 4.874 6.012 -8.694 1.00 94.31 72 THR A CA 1
ATOM 513 C C . THR A 1 72 ? 4.751 7.492 -9.012 1.00 94.31 72 THR A C 1
ATOM 515 O O . THR A 1 72 ? 5.054 7.910 -10.130 1.00 94.31 72 THR A O 1
ATOM 518 N N . VAL A 1 73 ? 4.331 8.291 -8.035 1.00 93.50 73 VAL A N 1
ATOM 519 C CA . VAL A 1 73 ? 4.054 9.721 -8.206 1.00 93.50 73 VAL A CA 1
ATOM 520 C C . VAL A 1 73 ? 4.746 10.490 -7.083 1.00 93.50 73 VAL A C 1
ATOM 522 O O . VAL A 1 73 ? 4.501 10.234 -5.911 1.00 93.50 73 VAL A O 1
ATOM 525 N N . HIS A 1 74 ? 5.656 11.409 -7.421 1.00 90.12 74 HIS A N 1
ATOM 526 C CA . HIS A 1 74 ? 6.401 12.234 -6.448 1.00 90.12 74 HIS A CA 1
ATOM 527 C C . HIS A 1 74 ? 7.060 11.453 -5.285 1.00 90.12 74 HIS A C 1
ATOM 529 O O . HIS A 1 74 ? 7.123 11.945 -4.163 1.00 90.12 74 HIS A O 1
ATOM 535 N N . GLY A 1 75 ? 7.553 10.234 -5.532 1.00 88.31 75 GLY A N 1
ATOM 536 C CA . GLY A 1 75 ? 8.167 9.396 -4.490 1.00 88.31 75 GLY A CA 1
ATOM 537 C C . GLY A 1 75 ? 7.175 8.588 -3.644 1.00 88.31 75 GLY A C 1
ATOM 538 O O . GLY A 1 75 ? 7.601 7.854 -2.755 1.00 88.31 75 GLY A O 1
ATOM 539 N N . ASN A 1 76 ? 5.880 8.653 -3.950 1.00 91.94 76 ASN A N 1
ATOM 540 C CA . ASN A 1 76 ? 4.861 7.775 -3.389 1.00 91.94 76 ASN A CA 1
ATOM 541 C C . ASN A 1 76 ? 4.543 6.624 -4.343 1.00 91.94 76 ASN A C 1
ATOM 543 O O . ASN A 1 76 ? 4.564 6.796 -5.560 1.00 91.94 76 ASN A O 1
ATOM 547 N N . VAL A 1 77 ? 4.190 5.474 -3.778 1.00 95.25 77 VAL A N 1
ATOM 548 C CA . VAL A 1 77 ? 3.413 4.437 -4.457 1.00 95.25 77 VAL A CA 1
ATOM 549 C C . VAL A 1 77 ? 1.940 4.739 -4.240 1.00 95.25 77 VAL A C 1
ATOM 551 O O . VAL A 1 77 ? 1.460 4.756 -3.106 1.00 95.25 77 VAL A O 1
ATOM 554 N N . GLU A 1 78 ? 1.226 4.932 -5.338 1.00 97.62 78 GLU A N 1
ATOM 555 C CA . GLU A 1 78 ? -0.220 5.094 -5.376 1.00 97.62 78 GLU A CA 1
ATOM 556 C C . GLU A 1 78 ? -0.836 3.828 -5.963 1.00 97.62 78 GLU A C 1
ATOM 558 O O . GLU A 1 78 ? -0.489 3.416 -7.067 1.00 97.62 78 GLU A O 1
ATOM 563 N N . GLY A 1 79 ? -1.714 3.181 -5.201 1.00 98.06 79 GLY A N 1
ATOM 564 C CA . GLY A 1 79 ? -2.458 2.003 -5.620 1.00 98.06 79 GLY A CA 1
ATOM 565 C C . GLY A 1 79 ? -3.939 2.320 -5.775 1.00 98.06 79 GLY A C 1
ATOM 566 O O . GLY A 1 79 ? -4.523 2.999 -4.928 1.00 98.06 79 GLY A O 1
ATOM 567 N N . ARG A 1 80 ? -4.561 1.780 -6.822 1.00 98.25 80 ARG A N 1
ATOM 568 C CA . ARG A 1 80 ? -6.000 1.869 -7.071 1.00 98.25 80 ARG A CA 1
ATOM 569 C C . ARG A 1 80 ? -6.559 0.511 -7.469 1.00 98.25 80 ARG A C 1
ATOM 571 O O . ARG A 1 80 ? -5.973 -0.196 -8.277 1.00 98.25 80 ARG A O 1
ATOM 578 N N . VAL A 1 81 ? -7.704 0.155 -6.904 1.00 98.38 81 VAL A N 1
ATOM 579 C CA . VAL A 1 81 ? -8.474 -1.036 -7.261 1.00 98.38 81 VAL A CA 1
ATOM 580 C C . VAL A 1 81 ? -9.542 -0.615 -8.274 1.00 98.38 81 VAL A C 1
ATOM 582 O O . VAL A 1 81 ? -10.447 0.143 -7.912 1.00 98.38 81 VAL A O 1
ATOM 585 N N . PRO A 1 82 ? -9.468 -1.060 -9.537 1.00 96.06 82 PRO A N 1
ATOM 586 C CA . PRO A 1 82 ? -10.480 -0.751 -10.536 1.00 96.06 82 PRO A CA 1
ATOM 587 C C . PRO A 1 82 ? -11.856 -1.339 -10.182 1.00 96.06 82 PRO A C 1
ATOM 589 O O . PRO A 1 82 ? -11.978 -2.306 -9.428 1.00 96.06 82 PRO A O 1
ATOM 592 N N . GLY A 1 83 ? -12.905 -0.775 -10.786 1.00 93.06 83 GLY A N 1
ATOM 593 C CA . GLY A 1 83 ? -14.285 -1.249 -10.649 1.00 93.06 83 GLY A CA 1
ATOM 594 C C . GLY A 1 83 ? -15.149 -0.445 -9.673 1.00 93.06 83 GLY A C 1
ATOM 595 O O . GLY A 1 83 ? -14.701 0.492 -9.014 1.00 93.06 83 GLY A O 1
ATOM 596 N N . SER A 1 84 ? -16.436 -0.795 -9.623 1.00 91.44 84 SER A N 1
ATOM 597 C CA . SER A 1 84 ? -17.423 -0.192 -8.724 1.00 91.44 84 SER A CA 1
ATOM 598 C C . SER A 1 84 ? -18.419 -1.268 -8.254 1.00 91.44 84 SER A C 1
ATOM 600 O O . SER A 1 84 ? -19.189 -1.764 -9.080 1.00 91.44 84 SER A O 1
ATOM 602 N N . PRO A 1 85 ? -18.404 -1.671 -6.966 1.00 91.81 85 PRO A N 1
ATOM 603 C CA . PRO A 1 85 ? -17.469 -1.235 -5.926 1.00 91.81 85 PRO A CA 1
ATOM 604 C C . PRO A 1 85 ? -16.045 -1.796 -6.139 1.00 91.81 85 PRO A C 1
ATOM 606 O O . PRO A 1 85 ? -15.903 -2.890 -6.692 1.00 91.81 85 PRO A O 1
ATOM 609 N N . PRO A 1 86 ? -14.993 -1.084 -5.690 1.00 94.25 86 PRO A N 1
ATOM 610 C CA . PRO A 1 86 ? -13.625 -1.594 -5.729 1.00 94.25 86 PRO A CA 1
ATOM 611 C C . PRO A 1 86 ? -13.493 -2.822 -4.823 1.00 94.25 86 PRO A C 1
ATOM 613 O O . PRO A 1 86 ? -13.980 -2.825 -3.689 1.00 94.25 86 PRO A O 1
ATOM 616 N N . ARG A 1 87 ? -12.841 -3.881 -5.313 1.00 96.44 87 ARG A N 1
ATOM 617 C CA . ARG A 1 87 ? -12.649 -5.112 -4.541 1.00 96.44 87 ARG A CA 1
ATOM 618 C C . ARG A 1 87 ? -11.386 -5.857 -4.953 1.00 96.44 87 ARG A C 1
ATOM 620 O O . ARG A 1 87 ? -11.222 -6.196 -6.119 1.00 96.44 87 ARG A O 1
ATOM 627 N N . LEU A 1 88 ? -10.550 -6.186 -3.970 1.00 97.00 88 LEU A N 1
ATOM 628 C CA . LEU A 1 88 ? -9.430 -7.099 -4.183 1.00 97.00 88 LEU A CA 1
ATOM 629 C C . LEU A 1 88 ? -9.932 -8.517 -4.465 1.00 97.00 88 LEU A C 1
ATOM 631 O O . LEU A 1 88 ? -10.835 -9.021 -3.787 1.00 97.00 88 LEU A O 1
ATOM 635 N N . VAL A 1 89 ? -9.308 -9.176 -5.434 1.00 96.06 89 VAL A N 1
ATOM 636 C CA . VAL A 1 89 ? -9.611 -10.557 -5.813 1.00 96.06 89 VAL A CA 1
ATOM 637 C C . VAL A 1 89 ? -8.500 -11.464 -5.297 1.00 96.06 89 VAL A C 1
ATOM 639 O O . VAL A 1 89 ? -7.324 -11.148 -5.429 1.00 96.06 89 VAL A O 1
ATOM 642 N N . GLY A 1 90 ? -8.859 -12.586 -4.671 1.00 94.50 90 GLY A N 1
ATOM 643 C CA . GLY A 1 90 ? -7.865 -13.541 -4.180 1.00 94.50 90 GLY A CA 1
ATOM 644 C C . GLY A 1 90 ? -6.979 -14.057 -5.315 1.00 94.50 90 GLY A C 1
ATOM 645 O O . GLY A 1 90 ? -7.481 -14.387 -6.390 1.00 94.50 90 GLY A O 1
ATOM 646 N N . SER A 1 91 ? -5.675 -14.151 -5.065 1.00 93.62 91 SER A N 1
ATOM 647 C CA . SER A 1 91 ? -4.686 -14.609 -6.038 1.00 93.62 91 SER A CA 1
ATOM 648 C C . SER A 1 91 ? -3.764 -15.670 -5.432 1.00 93.62 91 SER A C 1
ATOM 650 O O . SER A 1 91 ? -3.637 -15.802 -4.212 1.00 93.62 91 SER A O 1
ATOM 652 N N . ARG A 1 92 ? -3.124 -16.464 -6.297 1.00 93.25 92 ARG A N 1
ATOM 653 C CA . ARG A 1 92 ? -2.071 -17.400 -5.895 1.00 93.25 92 ARG A CA 1
ATOM 654 C C . ARG A 1 92 ? -0.721 -16.722 -6.083 1.00 93.25 92 ARG A C 1
ATOM 656 O O . ARG A 1 92 ? -0.340 -16.442 -7.214 1.00 93.25 92 ARG A O 1
ATOM 663 N N . LEU A 1 93 ? 0.003 -16.530 -4.986 1.00 86.56 93 LEU A N 1
ATOM 664 C CA . LEU A 1 93 ? 1.365 -16.002 -4.989 1.00 86.56 93 LEU A CA 1
ATOM 665 C C . LEU A 1 93 ? 2.352 -17.115 -4.659 1.00 86.56 93 LEU A C 1
ATOM 667 O O . LEU A 1 93 ? 2.182 -17.834 -3.675 1.00 86.56 93 LEU A O 1
ATOM 671 N N . VAL A 1 94 ? 3.367 -17.258 -5.503 1.00 87.50 94 VAL A N 1
ATOM 672 C CA . VAL A 1 94 ? 4.517 -18.128 -5.259 1.00 87.50 94 VAL A CA 1
ATOM 673 C C . VAL A 1 94 ? 5.685 -17.206 -4.945 1.00 87.50 94 VAL A C 1
ATOM 675 O O . VAL A 1 94 ? 5.972 -16.302 -5.724 1.00 87.50 94 VAL A O 1
ATOM 678 N N . LEU A 1 95 ? 6.287 -17.392 -3.774 1.00 83.38 95 LEU A N 1
ATOM 679 C CA . LEU A 1 95 ? 7.504 -16.692 -3.381 1.00 83.38 95 LEU A CA 1
ATOM 680 C C . LEU A 1 95 ? 8.672 -17.573 -3.830 1.00 83.38 95 LEU A C 1
ATOM 682 O O . LEU A 1 95 ? 8.746 -18.725 -3.397 1.00 83.38 95 LEU A O 1
ATOM 686 N N . GLU A 1 96 ? 9.495 -17.061 -4.741 1.00 72.44 96 GLU A N 1
ATOM 687 C CA . GLU A 1 96 ? 10.730 -17.711 -5.205 1.00 72.44 96 GLU A CA 1
ATOM 688 C C . GLU A 1 96 ? 11.935 -17.265 -4.373 1.00 72.44 96 GLU A C 1
ATOM 690 O O . GLU A 1 96 ? 11.964 -16.081 -3.958 1.00 72.44 96 GLU A O 1
#

Foldseek 3Di:
DDDDDDDDDPDDDQEDDPVVCQVDVCVCVVNVVSCAPVQKHKYAQHAADPVGDDHCVLVVVQQVQQQWDWDQDPRIIIIGADDVVRHGHDGDDDDD

Radius of gyration: 15.02 Å; chains: 1; bounding box: 39×30×45 Å

pLDDT: mean 91.76, std 6.23, range [65.0, 98.38]

Secondary structure (DSSP, 8-state):
---------SS---BPPHHHHTT-GGGGGGHHHHHHHHSEEEEEPP--BTTB----HHHHHHHHHTT-EEEEETTEEEEE--TTTT----------